Protein AF-A0A3D5BQZ0-F1 (afdb_monomer_lite)

Sequence (60 aa):
DEAALGTRHRAAIGVTEETDAVALIVSEERGSISLAVGGRITSSLNEVRLKKVLAAALRK

Foldseek 3Di:
DVVPDDPLNVVQLVVQLVDLDKDWDQDPVPRKIWIHHNSDIDTRDDPVRCVVVVVVSVVD

Radius of gyration: 10.9 Å; chains: 1; bounding box: 31×18×24 Å

Secondary structure (DSSP, 8-state):
-GGG--HHHHHHHHHHHHSS-EEEEE-TTT--EEEEETTEEEEEE-HHHHHHHHHHHTT-

pLDDT: mean 90.87, std 10.55, range [51.28, 97.69]

Structure (mmCIF, N/CA/C/O backbone):
data_AF-A0A3D5BQZ0-F1
#
_entry.id   AF-A0A3D5BQZ0-F1
#
loop_
_atom_site.group_PDB
_atom_site.id
_atom_site.type_symbol
_atom_site.label_atom_id
_atom_site.label_alt_id
_atom_site.label_comp_id
_atom_site.label_asym_id
_atom_site.label_entity_id
_atom_site.label_seq_id
_atom_site.pdbx_PDB_ins_code
_atom_site.Cartn_x
_atom_site.Cartn_y
_atom_site.Cartn_z
_atom_site.occupancy
_atom_site.B_iso_or_equiv
_atom_site.auth_seq_id
_atom_site.auth_comp_id
_atom_site.auth_asym_id
_atom_site.auth_atom_id
_atom_site.pdbx_PDB_model_num
ATOM 1 N N . ASP A 1 1 ? 13.187 -8.219 0.369 1.00 51.28 1 ASP A N 1
ATOM 2 C CA . ASP A 1 1 ? 14.084 -7.590 1.353 1.00 51.28 1 ASP A CA 1
ATOM 3 C C . ASP A 1 1 ? 13.655 -6.180 1.699 1.00 51.28 1 ASP A C 1
ATOM 5 O O . ASP A 1 1 ? 13.435 -5.361 0.812 1.00 51.28 1 ASP A O 1
ATOM 9 N N . GLU A 1 2 ? 13.537 -5.911 2.995 1.00 52.91 2 GLU A N 1
ATOM 10 C CA . GLU A 1 2 ? 13.195 -4.612 3.593 1.00 52.91 2 GLU A CA 1
ATOM 11 C C . GLU A 1 2 ? 14.226 -3.515 3.246 1.00 52.91 2 GLU A C 1
ATOM 13 O O . GLU A 1 2 ? 13.888 -2.338 3.133 1.00 52.91 2 GLU A O 1
ATOM 18 N N . ALA A 1 3 ? 15.459 -3.925 2.920 1.00 58.03 3 ALA A N 1
ATOM 19 C CA . ALA A 1 3 ? 16.549 -3.066 2.451 1.00 58.03 3 ALA A CA 1
ATOM 20 C C . ALA A 1 3 ? 16.285 -2.373 1.093 1.00 58.03 3 ALA A C 1
ATOM 22 O O . ALA A 1 3 ? 16.997 -1.440 0.735 1.00 58.03 3 ALA A O 1
ATOM 23 N N . ALA A 1 4 ? 15.265 -2.796 0.335 1.00 70.19 4 ALA A N 1
ATOM 24 C CA . ALA A 1 4 ? 14.927 -2.239 -0.979 1.00 70.19 4 ALA A CA 1
ATOM 25 C C . ALA A 1 4 ? 13.774 -1.211 -0.956 1.00 70.19 4 ALA A C 1
ATOM 27 O O . ALA A 1 4 ? 13.325 -0.771 -2.020 1.00 70.19 4 ALA A O 1
ATOM 28 N N . LEU A 1 5 ? 13.252 -0.857 0.225 1.00 82.12 5 LEU A N 1
ATOM 29 C CA . LEU A 1 5 ? 12.082 0.013 0.367 1.00 82.12 5 LEU A CA 1
ATOM 30 C C . LEU A 1 5 ? 12.471 1.498 0.327 1.00 82.12 5 LEU A C 1
ATOM 32 O O . LEU A 1 5 ? 13.134 2.015 1.224 1.00 82.12 5 LEU A O 1
ATOM 36 N N . GLY A 1 6 ? 12.013 2.206 -0.709 1.00 89.69 6 GLY A N 1
ATOM 37 C CA . GLY A 1 6 ? 12.152 3.662 -0.829 1.00 89.69 6 GLY A CA 1
ATOM 38 C C . GLY A 1 6 ? 11.192 4.449 0.075 1.00 89.69 6 GLY A C 1
ATOM 39 O O . GLY A 1 6 ? 10.335 3.883 0.756 1.00 89.69 6 GLY A O 1
ATOM 40 N N . THR A 1 7 ? 11.277 5.781 0.040 1.00 93.38 7 THR A N 1
ATOM 41 C CA . THR A 1 7 ? 10.446 6.682 0.869 1.00 93.38 7 THR A CA 1
ATOM 42 C C . THR A 1 7 ? 8.944 6.463 0.679 1.00 93.38 7 THR A C 1
ATOM 44 O O . THR A 1 7 ? 8.222 6.408 1.668 1.00 93.38 7 THR A O 1
ATOM 47 N N . ARG A 1 8 ? 8.473 6.236 -0.558 1.00 93.94 8 ARG A N 1
ATOM 48 C CA . ARG A 1 8 ? 7.057 5.920 -0.842 1.00 93.94 8 ARG A CA 1
ATOM 49 C C . ARG A 1 8 ? 6.577 4.655 -0.129 1.00 93.94 8 ARG A C 1
ATOM 51 O O . ARG A 1 8 ? 5.456 4.617 0.358 1.00 93.94 8 ARG A O 1
ATOM 58 N N . HIS A 1 9 ? 7.433 3.638 -0.044 1.00 94.44 9 HIS A N 1
ATOM 59 C CA . HIS A 1 9 ? 7.088 2.390 0.633 1.00 94.44 9 HIS A CA 1
ATOM 60 C C . HIS A 1 9 ? 7.000 2.608 2.145 1.00 94.44 9 HIS A C 1
ATOM 62 O O . HIS A 1 9 ? 6.037 2.174 2.764 1.00 94.44 9 HIS A O 1
ATOM 68 N N . ARG A 1 10 ? 7.961 3.338 2.726 1.00 94.50 10 ARG A N 1
ATOM 69 C CA . ARG A 1 10 ? 7.946 3.666 4.159 1.00 94.50 10 ARG A CA 1
ATOM 70 C C . ARG A 1 10 ? 6.755 4.542 4.548 1.00 94.50 10 ARG A C 1
ATOM 72 O O . ARG A 1 10 ? 6.116 4.265 5.552 1.00 94.50 10 ARG A O 1
ATOM 79 N N . ALA A 1 11 ? 6.418 5.543 3.736 1.00 95.94 11 ALA A N 1
ATOM 80 C CA . ALA A 1 11 ? 5.238 6.378 3.956 1.00 95.94 11 ALA A CA 1
ATOM 81 C C . ALA A 1 11 ? 3.939 5.558 3.893 1.00 95.94 11 ALA A C 1
ATOM 83 O O . ALA A 1 11 ? 3.066 5.728 4.738 1.00 95.94 11 ALA A O 1
ATOM 84 N N . ALA A 1 12 ? 3.835 4.637 2.929 1.00 97.00 12 ALA A N 1
ATOM 85 C CA . ALA A 1 12 ? 2.695 3.736 2.818 1.00 97.00 12 ALA A CA 1
ATOM 86 C C . ALA A 1 12 ? 2.584 2.771 4.010 1.00 97.00 12 ALA A C 1
ATOM 88 O O . ALA A 1 12 ? 1.484 2.507 4.480 1.00 97.00 12 ALA A O 1
ATOM 89 N N . ILE A 1 13 ? 3.703 2.267 4.533 1.00 96.62 13 ILE A N 1
ATOM 90 C CA . ILE A 1 13 ? 3.698 1.464 5.763 1.00 96.62 13 ILE A CA 1
ATOM 91 C C . ILE A 1 13 ? 3.186 2.310 6.931 1.00 96.62 13 ILE A C 1
ATOM 93 O O . ILE A 1 13 ? 2.185 1.936 7.528 1.00 96.62 13 ILE A O 1
ATOM 97 N N . GLY A 1 14 ? 3.785 3.479 7.175 1.00 97.12 14 GLY A N 1
ATOM 98 C CA . GLY A 1 14 ? 3.419 4.320 8.318 1.00 97.12 14 GLY A CA 1
ATOM 99 C C . GLY A 1 14 ? 1.958 4.774 8.301 1.00 97.12 14 GLY A C 1
ATOM 100 O O . GLY A 1 14 ? 1.270 4.662 9.307 1.00 97.12 14 GLY A O 1
ATOM 101 N N . VAL A 1 15 ? 1.434 5.223 7.152 1.00 97.69 15 VAL A N 1
ATOM 102 C CA . VAL A 1 15 ? 0.024 5.653 7.083 1.00 97.69 15 VAL A CA 1
ATOM 103 C C . VAL A 1 15 ? -0.943 4.493 7.320 1.00 9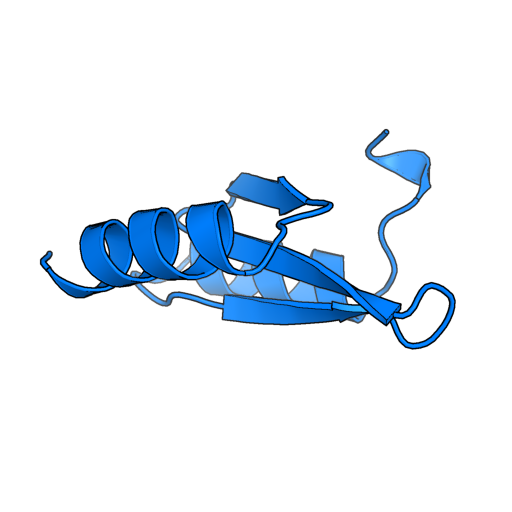7.69 15 VAL A C 1
ATOM 105 O O . VAL A 1 15 ? -1.980 4.684 7.945 1.00 97.69 15 VAL A O 1
ATOM 108 N N . THR A 1 16 ? -0.610 3.289 6.849 1.00 97.44 16 THR A N 1
ATOM 109 C CA . THR A 1 16 ? -1.482 2.111 6.990 1.00 97.44 16 THR A CA 1
ATOM 110 C C . THR A 1 16 ? -1.285 1.368 8.308 1.00 97.44 16 THR A C 1
ATOM 112 O O . THR A 1 16 ? -2.029 0.434 8.578 1.00 97.44 16 THR A O 1
ATOM 115 N N . GLU A 1 17 ? -0.283 1.724 9.111 1.00 97.56 17 GLU A N 1
ATOM 116 C CA . GLU A 1 17 ? -0.094 1.212 10.474 1.00 97.56 17 GLU A CA 1
ATOM 117 C C . GLU A 1 17 ? -1.028 1.923 11.462 1.00 97.56 17 GLU A C 1
ATOM 119 O O . GLU A 1 17 ? -1.647 1.278 12.303 1.00 97.56 17 GLU A O 1
ATOM 124 N N . GLU A 1 18 ? -1.199 3.235 11.286 1.00 97.19 18 GLU A N 1
ATOM 125 C CA . GLU A 1 18 ? -2.011 4.093 12.161 1.00 97.19 18 GLU A CA 1
ATOM 126 C C . GLU A 1 18 ? -3.480 4.214 11.720 1.00 97.19 18 GLU A C 1
ATOM 128 O O . GLU A 1 18 ? -4.308 4.787 12.428 1.00 97.19 18 GLU A O 1
ATOM 133 N N . THR A 1 19 ? -3.823 3.717 10.528 1.00 96.81 19 THR A N 1
ATOM 134 C CA . THR A 1 19 ? -5.168 3.847 9.947 1.00 96.81 19 THR A CA 1
ATOM 135 C C . THR A 1 19 ? -5.621 2.558 9.266 1.00 96.81 19 THR A C 1
ATOM 137 O O . THR A 1 19 ? -4.834 1.647 9.017 1.00 96.81 19 THR A O 1
ATOM 140 N N . ASP A 1 20 ? -6.900 2.488 8.907 1.00 95.06 20 ASP A N 1
ATOM 141 C CA . ASP A 1 20 ? -7.470 1.430 8.068 1.00 95.06 20 ASP A CA 1
ATOM 142 C C . ASP A 1 20 ? -7.211 1.640 6.564 1.00 95.06 20 ASP A C 1
ATOM 144 O O . ASP A 1 20 ? -7.739 0.902 5.727 1.00 95.06 20 ASP A O 1
ATOM 148 N N . ALA A 1 21 ? -6.377 2.622 6.204 1.00 96.50 21 ALA A N 1
ATOM 149 C CA . ALA A 1 21 ? -6.072 2.927 4.821 1.00 96.50 21 ALA A CA 1
ATOM 150 C C . ALA A 1 21 ? -5.423 1.741 4.090 1.00 96.50 21 ALA A C 1
ATOM 152 O O . ALA A 1 21 ? -4.665 0.935 4.638 1.00 96.50 21 ALA A O 1
ATOM 153 N N . VAL A 1 22 ?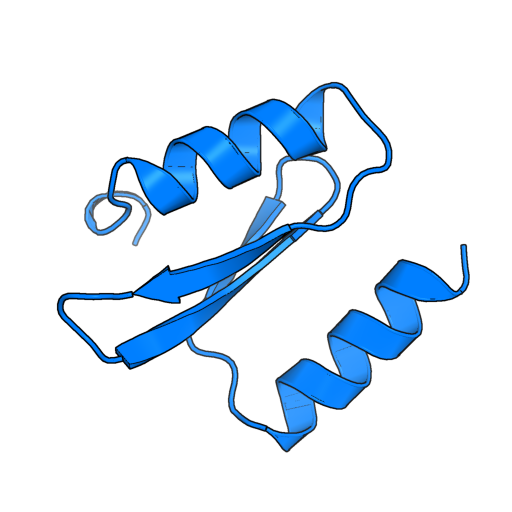 -5.674 1.698 2.784 1.00 96.88 22 VAL A N 1
ATOM 154 C CA . VAL A 1 22 ? -5.021 0.797 1.835 1.00 96.88 22 VAL A CA 1
ATOM 155 C C . VAL A 1 22 ? -4.166 1.647 0.906 1.00 96.88 22 VAL A C 1
ATOM 157 O O . VAL A 1 22 ? -4.685 2.514 0.204 1.00 96.88 22 VAL A O 1
ATOM 160 N N . ALA A 1 23 ? -2.858 1.397 0.871 1.00 96.94 23 ALA A N 1
ATOM 161 C CA . ALA A 1 23 ? -1.931 2.166 0.047 1.00 96.94 23 ALA A CA 1
ATOM 162 C C . ALA A 1 23 ? -1.378 1.317 -1.104 1.00 96.94 23 ALA A C 1
ATOM 164 O O . ALA A 1 23 ? -0.711 0.307 -0.886 1.00 96.94 23 ALA A O 1
ATOM 165 N N . LEU A 1 24 ? -1.630 1.744 -2.343 1.00 96.62 24 LEU A N 1
ATOM 166 C CA . LEU A 1 24 ? -1.004 1.200 -3.549 1.00 96.62 24 LEU A CA 1
ATOM 167 C C . LEU A 1 24 ? 0.281 1.974 -3.848 1.00 96.62 24 LEU A C 1
ATOM 169 O O . LEU A 1 24 ? 0.271 3.202 -3.908 1.00 96.62 24 LEU A O 1
ATOM 173 N N . ILE A 1 25 ? 1.378 1.261 -4.077 1.00 95.94 25 ILE A N 1
ATOM 174 C CA . ILE A 1 25 ? 2.684 1.852 -4.352 1.00 95.94 25 ILE A CA 1
ATOM 175 C C . ILE A 1 25 ? 3.175 1.349 -5.703 1.00 95.94 25 ILE A C 1
ATOM 177 O O . ILE A 1 25 ? 3.198 0.146 -5.950 1.00 95.94 25 ILE A O 1
ATOM 181 N N . VAL A 1 26 ? 3.620 2.270 -6.555 1.00 94.56 26 VAL A N 1
ATOM 182 C CA . VAL A 1 26 ? 4.358 1.954 -7.782 1.00 94.56 26 VAL A CA 1
ATOM 183 C C . VAL A 1 26 ? 5.800 2.413 -7.594 1.00 94.56 26 VAL A C 1
ATOM 185 O O . VAL A 1 26 ? 6.056 3.566 -7.239 1.00 94.56 26 VAL A O 1
ATOM 188 N N . SER A 1 27 ? 6.751 1.500 -7.779 1.00 90.62 27 SER A N 1
ATOM 189 C CA . SER A 1 27 ? 8.175 1.824 -7.731 1.00 90.62 27 SER A CA 1
ATOM 190 C C . SER A 1 27 ? 8.582 2.608 -8.975 1.00 90.62 27 SER A C 1
ATOM 192 O O . SER A 1 27 ? 8.429 2.121 -10.089 1.00 90.62 27 SER A O 1
ATOM 194 N N . GLU A 1 28 ? 9.150 3.796 -8.786 1.00 86.69 28 GLU A N 1
ATOM 195 C CA . GLU A 1 28 ? 9.701 4.615 -9.877 1.00 86.69 28 GLU A CA 1
ATOM 196 C C . GLU A 1 28 ? 10.957 3.987 -10.493 1.00 86.69 28 GLU A C 1
ATOM 198 O O . GLU A 1 28 ? 11.189 4.105 -11.687 1.00 86.69 28 GLU A O 1
ATOM 203 N N . GLU A 1 29 ? 11.736 3.264 -9.690 1.00 83.62 29 GLU A N 1
ATOM 204 C CA . GLU A 1 29 ? 12.984 2.638 -10.132 1.00 83.62 29 GLU A CA 1
ATOM 205 C C . GLU A 1 29 ? 12.736 1.325 -10.890 1.00 83.62 29 GLU A C 1
ATOM 207 O O . GLU A 1 29 ? 13.453 0.996 -11.829 1.00 83.62 29 GLU A O 1
ATOM 212 N N . ARG A 1 30 ? 11.733 0.543 -10.465 1.00 86.94 30 ARG A N 1
ATOM 213 C CA . ARG A 1 30 ? 11.543 -0.846 -10.930 1.00 86.94 30 ARG A CA 1
ATOM 214 C C . ARG A 1 30 ? 10.215 -1.094 -11.637 1.00 86.94 30 ARG A C 1
ATOM 216 O O . ARG A 1 30 ? 9.987 -2.204 -12.104 1.00 86.94 30 ARG A O 1
ATOM 223 N N . GLY A 1 31 ? 9.299 -0.126 -11.626 1.00 88.31 31 GLY A N 1
ATOM 224 C CA . GLY A 1 31 ? 7.923 -0.301 -12.105 1.00 88.31 31 GLY A CA 1
ATOM 225 C C . GLY A 1 31 ? 7.107 -1.335 -11.317 1.00 88.31 31 GLY A C 1
ATOM 226 O O . GLY A 1 31 ? 5.971 -1.629 -11.678 1.00 88.31 31 GLY A O 1
ATOM 227 N N . SER A 1 32 ? 7.665 -1.912 -10.248 1.00 91.62 32 SER A N 1
ATOM 228 C CA . SER A 1 32 ? 6.996 -2.933 -9.451 1.00 91.62 32 SER A CA 1
ATOM 229 C C . SER A 1 32 ? 5.848 -2.333 -8.647 1.00 91.62 32 SER A C 1
ATOM 231 O O . SER A 1 32 ? 5.955 -1.229 -8.107 1.00 91.62 32 SER A O 1
ATOM 233 N N . ILE A 1 33 ? 4.754 -3.086 -8.550 1.00 95.19 33 ILE A N 1
ATOM 234 C CA . ILE A 1 33 ? 3.579 -2.699 -7.774 1.00 95.19 33 ILE A CA 1
ATOM 235 C C . ILE A 1 33 ? 3.632 -3.384 -6.411 1.00 95.19 33 ILE A C 1
ATOM 237 O O . ILE A 1 33 ? 3.882 -4.589 -6.316 1.00 95.19 33 ILE A O 1
ATOM 241 N N . SER A 1 34 ? 3.357 -2.614 -5.365 1.00 95.31 34 SER A N 1
ATOM 242 C CA . SER A 1 34 ? 3.243 -3.077 -3.987 1.00 95.31 34 SER A CA 1
ATOM 243 C C . SER A 1 34 ? 1.934 -2.575 -3.372 1.00 95.31 34 SER A C 1
ATOM 245 O O . SER A 1 34 ? 1.373 -1.574 -3.816 1.00 95.31 34 SER A O 1
ATOM 247 N N . LEU A 1 35 ? 1.452 -3.258 -2.339 1.00 96.38 35 LEU A N 1
ATOM 248 C CA . LEU A 1 35 ? 0.297 -2.836 -1.546 1.00 96.38 35 LEU A CA 1
ATOM 249 C C . LEU A 1 35 ? 0.672 -2.845 -0.063 1.00 96.38 35 LEU A C 1
ATOM 251 O O . LEU A 1 35 ? 1.216 -3.847 0.404 1.00 96.38 35 LEU A O 1
ATOM 255 N N . ALA A 1 36 ? 0.381 -1.768 0.663 1.00 96.69 36 ALA A N 1
ATOM 256 C CA . ALA A 1 36 ? 0.497 -1.706 2.116 1.00 96.69 36 ALA A CA 1
ATOM 257 C C . ALA A 1 36 ? -0.893 -1.669 2.767 1.00 96.69 36 ALA A C 1
ATOM 259 O O . ALA A 1 36 ? -1.773 -0.941 2.304 1.00 96.69 36 ALA A O 1
ATOM 260 N N . VAL A 1 37 ? -1.090 -2.496 3.797 1.00 96.50 37 VAL A N 1
ATOM 261 C CA . VAL A 1 37 ? -2.327 -2.601 4.588 1.00 96.50 37 VAL A CA 1
ATOM 262 C C . VAL A 1 37 ? -1.955 -3.003 6.016 1.00 96.50 37 VAL A C 1
ATOM 264 O O . VAL A 1 37 ? -1.280 -4.020 6.201 1.00 96.50 37 VAL A O 1
ATOM 267 N N . GLY A 1 38 ? -2.409 -2.255 7.026 1.00 95.50 38 GLY A N 1
ATOM 268 C CA . GLY A 1 38 ? -2.167 -2.593 8.435 1.00 95.50 38 GLY A CA 1
ATOM 269 C C . GLY A 1 38 ? -0.679 -2.662 8.789 1.00 95.50 38 GLY A C 1
ATOM 270 O O . GLY A 1 38 ? -0.249 -3.648 9.390 1.00 95.50 38 GLY A O 1
ATOM 271 N N . GLY A 1 39 ? 0.124 -1.717 8.289 1.00 95.88 39 GLY A N 1
ATOM 272 C CA . GLY A 1 39 ? 1.580 -1.673 8.481 1.00 95.88 39 GLY A CA 1
ATOM 273 C C . GLY A 1 39 ? 2.369 -2.768 7.746 1.00 95.88 39 GLY A C 1
ATOM 274 O O . GLY A 1 39 ? 3.588 -2.852 7.871 1.00 95.88 39 GLY A O 1
ATOM 275 N N . ARG A 1 40 ? 1.713 -3.629 6.955 1.00 94.44 40 ARG A N 1
ATOM 276 C CA . ARG A 1 40 ? 2.372 -4.720 6.217 1.00 94.44 40 ARG A CA 1
ATOM 277 C C . ARG A 1 40 ? 2.399 -4.440 4.732 1.00 94.44 40 ARG A C 1
ATOM 279 O O . ARG A 1 40 ? 1.385 -4.052 4.160 1.00 94.44 40 ARG A O 1
ATOM 286 N N . ILE A 1 41 ? 3.528 -4.737 4.092 1.00 94.12 41 ILE A N 1
ATOM 287 C CA . ILE A 1 41 ? 3.706 -4.548 2.654 1.00 94.12 41 ILE A CA 1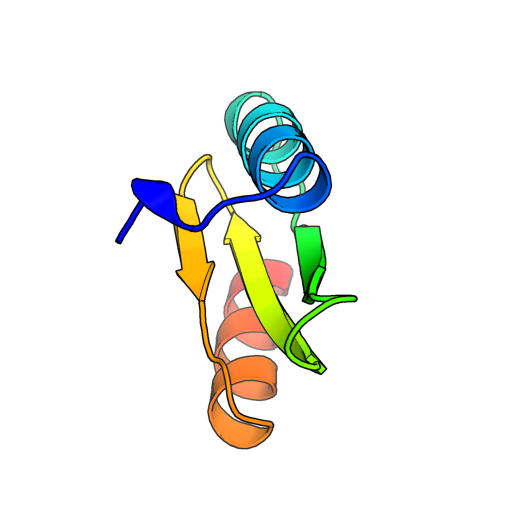
ATOM 288 C C . ILE A 1 41 ? 3.762 -5.877 1.899 1.00 94.12 41 ILE A C 1
ATOM 290 O O . ILE A 1 41 ? 4.461 -6.812 2.283 1.00 94.12 41 ILE A O 1
ATOM 294 N N . THR A 1 42 ? 3.030 -5.951 0.790 1.00 94.38 42 THR A N 1
ATOM 295 C CA . THR A 1 42 ? 3.110 -7.038 -0.189 1.00 94.38 42 THR A CA 1
ATOM 296 C C . THR A 1 42 ? 3.663 -6.478 -1.491 1.00 94.38 42 THR A C 1
ATOM 298 O O . THR A 1 42 ? 2.977 -5.722 -2.176 1.00 94.38 42 THR A O 1
ATOM 301 N N . SER A 1 43 ? 4.898 -6.843 -1.831 1.00 92.31 43 SER A N 1
ATOM 302 C CA . SER A 1 43 ? 5.617 -6.307 -2.995 1.00 92.31 43 SER A CA 1
ATOM 303 C C . SER A 1 43 ? 5.534 -7.209 -4.226 1.00 92.31 43 SER A C 1
ATOM 305 O O . SER A 1 43 ? 5.185 -8.388 -4.132 1.00 92.31 43 SER A O 1
ATOM 307 N N . SER A 1 44 ? 5.924 -6.656 -5.379 1.00 89.94 44 SER A N 1
ATOM 308 C CA . SER A 1 44 ? 6.064 -7.379 -6.654 1.00 89.94 44 SER A CA 1
ATOM 309 C C . SER A 1 44 ? 4.778 -8.099 -7.072 1.00 89.94 44 SER A C 1
ATOM 311 O O . SER A 1 44 ? 4.777 -9.268 -7.465 1.00 89.94 44 SER A O 1
ATOM 313 N N . LEU A 1 45 ? 3.657 -7.390 -6.954 1.00 94.31 45 LEU A N 1
ATOM 314 C CA . LEU A 1 45 ? 2.350 -7.869 -7.372 1.00 94.31 45 LEU A CA 1
ATOM 315 C C . LEU A 1 45 ? 2.233 -7.805 -8.895 1.00 94.31 45 LEU A C 1
ATOM 317 O O . LEU A 1 45 ? 2.472 -6.769 -9.510 1.00 94.31 45 LEU A O 1
ATOM 321 N N . ASN A 1 46 ? 1.811 -8.917 -9.493 1.00 95.06 46 ASN A N 1
ATOM 322 C CA . ASN A 1 46 ? 1.285 -8.913 -10.852 1.00 95.06 46 ASN A CA 1
ATOM 323 C C . ASN A 1 46 ? -0.199 -8.513 -10.843 1.00 95.06 46 ASN A C 1
ATOM 325 O O . ASN A 1 46 ? -0.833 -8.468 -9.788 1.00 95.06 46 ASN A O 1
ATOM 329 N N . GLU A 1 47 ? -0.767 -8.266 -12.022 1.00 94.06 47 GLU A N 1
ATOM 330 C CA . GLU A 1 47 ? -2.149 -7.795 -12.172 1.00 94.06 47 GLU A CA 1
ATOM 331 C C . GLU A 1 47 ? -3.178 -8.705 -11.475 1.00 94.06 47 GLU A C 1
ATOM 333 O O . GLU A 1 47 ? -4.068 -8.228 -10.769 1.00 94.06 47 GLU A O 1
ATOM 338 N N . VAL A 1 48 ? -3.030 -10.025 -11.624 1.00 95.94 48 VAL A N 1
ATOM 339 C CA . VAL A 1 48 ? -3.953 -11.015 -11.047 1.00 95.94 48 VAL A CA 1
ATOM 340 C C . VAL A 1 48 ? -3.923 -10.961 -9.520 1.00 95.94 48 VAL A C 1
ATOM 342 O O . VAL A 1 48 ? -4.969 -10.891 -8.869 1.00 95.94 48 VAL A O 1
ATOM 345 N N . ARG A 1 49 ? -2.723 -10.968 -8.927 1.00 95.12 49 ARG A N 1
ATOM 346 C CA . ARG A 1 49 ? -2.561 -10.890 -7.472 1.00 95.12 49 ARG A CA 1
ATOM 347 C C . ARG A 1 49 ? -2.990 -9.530 -6.941 1.00 95.12 49 ARG A C 1
ATOM 349 O O . ARG A 1 49 ? -3.641 -9.492 -5.903 1.00 95.12 49 ARG A O 1
ATOM 356 N N . LEU A 1 50 ? -2.685 -8.448 -7.654 1.00 95.38 50 LEU A N 1
ATOM 357 C CA . LEU A 1 50 ? -3.099 -7.103 -7.280 1.00 95.38 50 LEU A CA 1
ATOM 358 C C . LEU A 1 50 ? -4.621 -7.011 -7.162 1.00 95.38 50 LEU A C 1
ATOM 360 O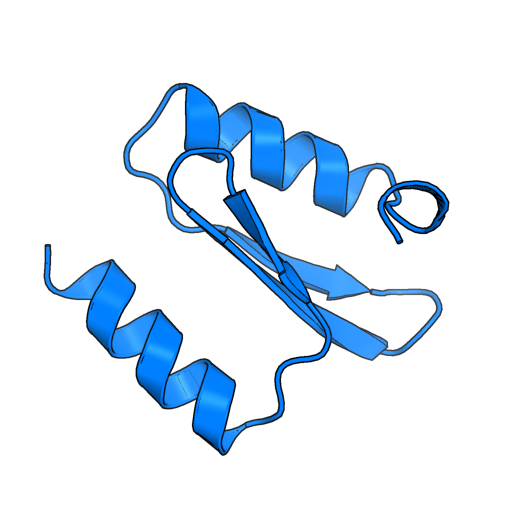 O . LEU A 1 50 ? -5.117 -6.640 -6.104 1.00 95.38 50 LEU A O 1
ATOM 364 N N . LYS A 1 51 ? -5.362 -7.417 -8.202 1.00 95.00 51 LYS A N 1
ATOM 365 C CA . LYS A 1 51 ? -6.834 -7.407 -8.191 1.00 95.00 51 LYS A CA 1
ATOM 366 C C . LYS A 1 51 ? -7.396 -8.201 -7.014 1.00 95.00 51 LYS A C 1
ATOM 368 O O . LYS A 1 51 ? -8.282 -7.717 -6.316 1.00 95.00 51 LYS A O 1
ATOM 373 N N . LYS A 1 52 ? -6.853 -9.397 -6.763 1.00 94.75 52 LYS A N 1
ATOM 374 C CA . LYS A 1 52 ? -7.296 -10.261 -5.661 1.00 94.75 52 LYS A CA 1
ATOM 375 C C . LYS A 1 52 ? -7.066 -9.617 -4.292 1.00 94.75 52 LYS A C 1
ATOM 377 O O . LYS A 1 52 ? -7.978 -9.602 -3.471 1.00 94.75 52 LYS A O 1
ATOM 382 N N . VAL A 1 53 ? -5.857 -9.114 -4.041 1.00 92.75 53 VAL A N 1
ATOM 383 C CA . VAL A 1 53 ? -5.493 -8.547 -2.734 1.00 92.75 53 VAL A CA 1
ATOM 384 C C . VAL A 1 53 ? -6.210 -7.217 -2.508 1.00 92.75 53 VAL A C 1
ATOM 386 O O . VAL A 1 53 ? -6.733 -6.997 -1.422 1.00 92.75 53 VAL A O 1
ATOM 389 N N . LEU A 1 54 ? -6.316 -6.372 -3.535 1.00 94.00 54 LEU A N 1
ATOM 390 C CA . LEU A 1 54 ? -7.019 -5.095 -3.447 1.00 94.00 54 LEU A CA 1
ATOM 391 C C . LEU A 1 54 ? -8.518 -5.291 -3.186 1.00 94.00 54 LEU A C 1
ATOM 393 O O . LEU A 1 54 ? -9.070 -4.657 -2.293 1.00 94.00 54 LEU A O 1
ATOM 397 N N . ALA A 1 55 ? -9.168 -6.218 -3.898 1.00 94.12 55 ALA 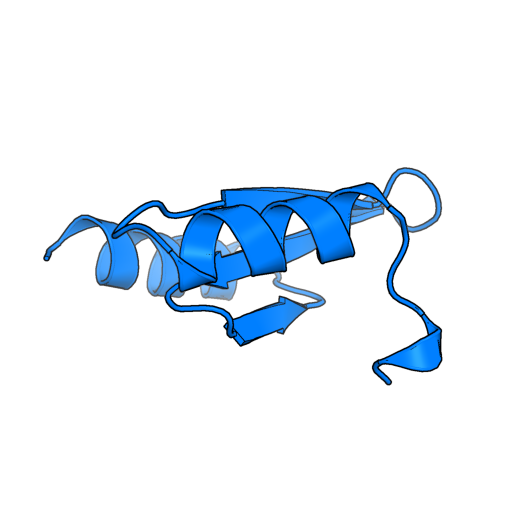A N 1
ATOM 398 C CA . ALA A 1 55 ? -10.574 -6.536 -3.658 1.00 94.12 55 ALA A CA 1
ATOM 399 C C . ALA A 1 55 ? -10.814 -7.092 -2.247 1.00 94.12 55 ALA A C 1
ATOM 401 O O . ALA A 1 55 ? -11.840 -6.799 -1.645 1.00 94.12 55 ALA A O 1
ATOM 402 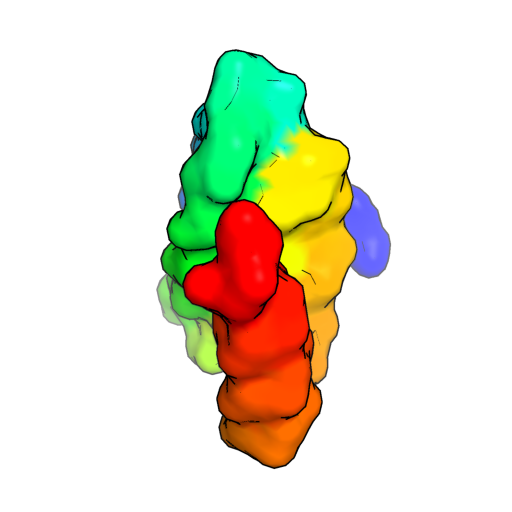N N . ALA A 1 56 ? -9.882 -7.887 -1.713 1.00 92.06 56 ALA A N 1
ATOM 403 C CA . ALA A 1 56 ? -9.970 -8.380 -0.342 1.00 92.06 56 ALA A CA 1
ATOM 404 C C . ALA A 1 56 ? -9.772 -7.258 0.691 1.00 92.06 56 ALA A C 1
ATOM 406 O O . ALA A 1 56 ? -10.470 -7.240 1.700 1.00 92.06 56 ALA A O 1
ATOM 407 N N . ALA A 1 57 ? -8.851 -6.325 0.435 1.00 91.56 57 ALA A N 1
ATOM 408 C CA . ALA A 1 57 ? -8.553 -5.217 1.338 1.00 91.56 57 ALA A CA 1
ATOM 409 C C . ALA A 1 57 ? -9.697 -4.190 1.420 1.00 91.56 57 ALA A C 1
ATOM 411 O O . ALA A 1 57 ? -9.988 -3.706 2.505 1.00 91.56 57 ALA A O 1
ATOM 412 N N . LEU A 1 58 ? -10.374 -3.905 0.300 1.00 91.50 58 LEU A N 1
ATOM 413 C CA . LEU A 1 58 ? -11.461 -2.914 0.213 1.00 91.50 58 LEU A CA 1
ATOM 414 C C . LEU A 1 58 ? -12.848 -3.440 0.619 1.00 91.50 58 LEU A C 1
ATOM 416 O O . LEU A 1 58 ? -13.822 -2.699 0.571 1.00 91.50 58 LEU A O 1
ATOM 420 N N . ARG A 1 59 ? -12.970 -4.732 0.936 1.00 86.94 59 ARG A N 1
ATOM 421 C CA . ARG A 1 59 ? -14.237 -5.364 1.350 1.00 86.94 59 ARG A CA 1
ATOM 422 C C . ARG A 1 59 ? -14.441 -5.400 2.867 1.00 86.94 59 ARG A C 1
ATOM 424 O O . ARG A 1 59 ? -15.436 -5.972 3.309 1.00 86.94 59 ARG A O 1
ATOM 431 N N . LYS A 1 60 ? -13.486 -4.874 3.633 1.00 59.09 60 LYS A N 1
ATOM 432 C CA . LYS A 1 60 ? -13.652 -4.612 5.064 1.00 59.09 60 LYS A CA 1
ATOM 433 C C . LYS A 1 60 ? -14.487 -3.359 5.272 1.00 59.09 60 LYS A C 1
ATOM 435 O O . LYS A 1 60 ? -15.229 -3.365 6.274 1.00 59.09 60 LYS A O 1
#